Protein AF-A0A922CVQ0-F1 (afdb_monomer)

Mean predicted aligned error: 11.28 Å

Radius of gyration: 15.76 Å; Cα contacts (8 Å, |Δi|>4): 223; chains: 1; bounding box: 49×39×39 Å

Secondary structure (DSSP, 8-state):
-----------------TT---EEEEES--SSTTPPEEEEE-SSHHHHHHTT--EEE--S---STTEEEEE-TT-SSEEEEEETTS-EEEEEEEEEGGG--SSS--TTTTT-EEEEEEETTEEEEEEEEEEE----

Solvent-accessible surface area (backbone atoms only — not comparable to full-atom values): 8510 Å² total; per-residue (Å²): 142,81,85,81,80,80,80,82,73,81,68,88,65,90,67,75,58,94,87,58,93,49,56,55,51,60,50,90,68,38,100,44,96,90,39,71,46,74,47,84,38,70,68,32,48,63,46,26,43,76,75,60,52,33,42,80,50,87,62,80,72,77,94,59,86,71,57,46,35,34,20,45,74,93,44,60,49,54,28,39,26,24,34,86,89,28,42,68,40,27,40,36,42,36,43,56,48,89,78,61,84,75,90,84,66,67,49,62,85,71,65,35,43,77,34,79,48,72,55,96,92,42,78,46,52,24,42,29,41,74,49,72,60,81,81,132

Organism: Manduca sexta (NCBI:txid7130)

Structure (mmCIF, N/CA/C/O backbone):
data_AF-A0A922CVQ0-F1
#
_entry.id   AF-A0A922CVQ0-F1
#
loop_
_atom_site.group_PDB
_atom_site.id
_atom_site.type_symbol
_atom_site.label_atom_id
_atom_site.label_alt_id
_atom_site.label_comp_id
_atom_site.label_asym_id
_atom_site.label_entity_id
_atom_site.label_seq_id
_atom_site.pdbx_PDB_ins_code
_atom_site.Cartn_x
_atom_site.Cartn_y
_atom_site.Cartn_z
_atom_site.occupancy
_atom_site.B_iso_or_equiv
_atom_site.auth_seq_id
_atom_site.auth_comp_id
_atom_site.auth_asym_id
_atom_site.auth_atom_id
_atom_site.pdbx_PDB_model_num
ATOM 1 N N . MET A 1 1 ? -35.630 5.592 5.735 1.00 31.62 1 MET A N 1
ATOM 2 C CA . MET A 1 1 ? -35.535 4.141 6.020 1.00 31.62 1 MET A CA 1
ATOM 3 C C . MET A 1 1 ? -34.750 3.492 4.897 1.00 31.62 1 MET A C 1
ATOM 5 O O . MET A 1 1 ? -35.154 3.616 3.755 1.00 31.62 1 MET A O 1
ATOM 9 N N . GLY A 1 2 ? -33.613 2.878 5.214 1.00 31.23 2 GLY A N 1
ATOM 10 C CA . GLY A 1 2 ? -32.733 2.234 4.236 1.00 31.23 2 GLY A CA 1
ATOM 11 C C . GLY A 1 2 ? -31.414 1.858 4.900 1.00 31.23 2 GLY A C 1
ATOM 12 O O . GLY A 1 2 ? -30.406 2.522 4.699 1.00 31.23 2 GLY A O 1
ATOM 13 N N . LYS A 1 3 ? -31.448 0.863 5.793 1.00 33.50 3 LYS A N 1
ATOM 14 C CA . LYS A 1 3 ? -30.255 0.342 6.471 1.00 33.50 3 LYS A CA 1
ATOM 15 C C . LYS A 1 3 ? -29.480 -0.514 5.466 1.00 33.50 3 LYS A C 1
ATOM 17 O O . LYS A 1 3 ? -29.911 -1.618 5.149 1.00 33.50 3 LYS A O 1
ATOM 22 N N . ILE A 1 4 ? -28.375 0.007 4.938 1.00 35.00 4 ILE A N 1
ATOM 23 C CA . ILE A 1 4 ? -27.453 -0.765 4.101 1.00 35.00 4 ILE A CA 1
ATOM 24 C C . ILE A 1 4 ? -26.601 -1.620 5.043 1.00 35.00 4 ILE A C 1
ATOM 26 O O . ILE A 1 4 ? -25.683 -1.126 5.688 1.00 35.00 4 ILE A O 1
ATOM 30 N N . PHE A 1 5 ? -26.934 -2.904 5.142 1.00 34.03 5 PHE A N 1
ATOM 31 C CA . PHE A 1 5 ? -26.049 -3.909 5.720 1.00 34.03 5 PHE A CA 1
ATOM 32 C C . PHE A 1 5 ? -24.942 -4.204 4.701 1.00 34.03 5 PHE A C 1
ATOM 34 O O . PHE A 1 5 ? -25.203 -4.789 3.649 1.00 34.03 5 PHE A O 1
ATOM 41 N N . VAL A 1 6 ? -23.716 -3.763 4.985 1.00 35.47 6 VAL A N 1
ATOM 42 C CA . VAL A 1 6 ? -22.525 -4.145 4.216 1.00 35.47 6 VAL A CA 1
ATOM 43 C C . VAL A 1 6 ? -21.935 -5.387 4.879 1.00 35.47 6 VAL A C 1
ATOM 45 O O . VAL A 1 6 ? -21.113 -5.294 5.780 1.00 35.47 6 VAL A O 1
ATOM 48 N N . LEU A 1 7 ? -22.399 -6.564 4.459 1.00 32.44 7 LEU A N 1
ATOM 49 C CA . LEU A 1 7 ? -21.676 -7.816 4.682 1.00 32.44 7 LEU A CA 1
ATOM 50 C C . LEU A 1 7 ? -20.574 -7.886 3.620 1.00 32.44 7 LEU A C 1
ATOM 52 O O . LEU A 1 7 ? -20.827 -8.272 2.479 1.00 32.44 7 LEU A O 1
ATOM 56 N N . LEU A 1 8 ? -19.370 -7.434 3.972 1.00 38.47 8 LEU A N 1
ATOM 57 C CA . LEU A 1 8 ? -18.203 -7.479 3.094 1.00 38.47 8 LEU A CA 1
ATOM 58 C C . LEU A 1 8 ? -17.584 -8.887 3.149 1.00 38.47 8 LEU A C 1
ATOM 60 O O . LEU A 1 8 ? -16.600 -9.129 3.835 1.00 38.47 8 LEU A O 1
ATOM 64 N N . GLY A 1 9 ? -18.197 -9.847 2.457 1.00 33.75 9 GLY A N 1
ATOM 65 C CA . GLY A 1 9 ? -17.567 -11.141 2.196 1.00 33.75 9 GLY A CA 1
ATOM 66 C C . GLY A 1 9 ? -16.531 -10.990 1.082 1.00 33.75 9 GLY A C 1
ATOM 67 O O . GLY A 1 9 ? -16.905 -10.936 -0.089 1.00 33.75 9 GLY A O 1
ATOM 68 N N . LEU A 1 10 ? -15.246 -10.884 1.432 1.00 44.03 10 LEU A N 1
ATOM 69 C CA . LEU A 1 10 ? -14.148 -10.884 0.463 1.00 44.03 10 LEU A CA 1
ATOM 70 C C . LEU A 1 10 ? -13.846 -12.337 0.057 1.00 44.03 10 LEU A C 1
ATOM 72 O O . LEU A 1 10 ? -13.323 -13.114 0.850 1.00 44.03 10 LEU A O 1
ATOM 76 N N . ALA A 1 11 ? -14.182 -12.712 -1.176 1.00 35.53 11 ALA A N 1
ATOM 77 C CA . ALA A 1 11 ? -13.729 -13.959 -1.784 1.00 35.53 11 ALA A CA 1
ATOM 78 C C . ALA A 1 11 ? -12.675 -13.616 -2.844 1.00 35.53 11 ALA A C 1
ATOM 80 O O . ALA A 1 11 ? -13.016 -13.205 -3.954 1.00 35.53 11 ALA A O 1
ATOM 81 N N . LEU A 1 12 ? -11.396 -13.747 -2.484 1.00 40.97 12 LEU A N 1
ATOM 82 C CA . LEU A 1 12 ? -10.282 -13.645 -3.425 1.00 40.97 12 LEU A CA 1
ATOM 83 C C . LEU A 1 12 ? -10.240 -14.932 -4.249 1.00 40.97 12 LEU A C 1
ATOM 85 O O . LEU A 1 12 ? -9.877 -15.994 -3.752 1.00 40.97 12 LEU A O 1
ATOM 89 N N . MET A 1 13 ? -10.656 -14.840 -5.508 1.00 37.41 13 MET A N 1
ATOM 90 C CA . MET A 1 13 ? -10.511 -15.919 -6.476 1.00 37.41 13 MET A CA 1
ATOM 91 C C . MET A 1 13 ? -9.427 -15.481 -7.460 1.00 37.41 13 MET A C 1
ATOM 93 O O . MET A 1 13 ? -9.686 -14.650 -8.328 1.00 37.41 13 MET A O 1
ATOM 97 N N . ALA A 1 14 ? -8.210 -16.007 -7.307 1.00 39.69 14 ALA A N 1
ATOM 98 C CA . ALA A 1 14 ? -7.160 -15.884 -8.314 1.00 39.69 14 ALA A CA 1
ATOM 99 C C . ALA A 1 14 ? -7.546 -16.764 -9.513 1.00 39.69 14 ALA A C 1
ATOM 101 O O . ALA A 1 14 ? -7.125 -17.912 -9.630 1.00 39.69 14 ALA A O 1
ATOM 102 N N . CYS A 1 15 ? -8.449 -16.272 -10.359 1.00 35.38 15 CYS A N 1
ATOM 103 C CA . CYS A 1 15 ? -8.789 -16.929 -11.610 1.00 35.38 15 CYS A CA 1
ATOM 104 C C . CYS A 1 15 ? -7.913 -16.307 -12.696 1.00 35.38 15 CYS A C 1
ATOM 106 O O . CYS A 1 15 ? -8.168 -15.183 -13.124 1.00 35.38 15 CYS A O 1
ATOM 108 N N . GLY A 1 16 ? -6.861 -17.021 -13.107 1.00 34.22 16 GLY A N 1
ATOM 109 C CA . GLY A 1 16 ? -6.140 -16.694 -14.331 1.00 34.22 16 GLY A CA 1
ATOM 110 C C . GLY A 1 16 ? -7.097 -16.857 -15.507 1.00 34.22 16 GLY A C 1
ATOM 111 O O . GLY A 1 16 ? -7.381 -17.976 -15.930 1.00 34.22 16 GLY A O 1
ATOM 112 N N . VAL A 1 17 ? -7.645 -15.750 -16.001 1.00 35.03 17 VAL A N 1
ATOM 113 C CA . VAL A 1 17 ? -8.337 -15.736 -17.289 1.00 35.03 17 VAL A CA 1
ATOM 114 C C . VAL A 1 17 ? -7.254 -15.929 -18.348 1.00 35.03 17 VAL A C 1
ATOM 116 O O . VAL A 1 17 ? -6.259 -15.209 -18.340 1.00 35.03 17 VAL A O 1
ATOM 119 N N . LEU A 1 18 ? -7.415 -16.942 -19.208 1.00 35.94 18 LEU A N 1
ATOM 120 C CA . LEU A 1 18 ? -6.496 -17.240 -20.309 1.00 35.94 18 LEU A CA 1
ATOM 121 C C . LEU A 1 18 ? -6.150 -15.957 -21.085 1.00 35.94 18 LEU A C 1
ATOM 123 O O . LEU A 1 18 ? -6.979 -15.463 -21.847 1.00 35.94 18 LEU A O 1
ATOM 127 N N . GLY A 1 19 ? -4.933 -15.443 -20.903 1.00 35.75 19 GLY A N 1
ATOM 128 C CA . GLY A 1 19 ? -4.390 -14.362 -21.724 1.00 35.75 19 GLY A CA 1
ATOM 129 C C . GLY A 1 19 ? -3.346 -13.495 -21.031 1.00 35.75 19 GLY A C 1
ATOM 130 O O . GLY A 1 19 ? -2.298 -13.258 -21.619 1.00 35.75 19 GLY A O 1
ATOM 131 N N . GLU A 1 20 ? -3.582 -13.066 -19.791 1.00 40.38 20 GLU A N 1
ATOM 132 C CA . GLU A 1 20 ? -2.685 -12.130 -19.099 1.00 40.38 20 GLU A CA 1
ATOM 133 C C . GLU A 1 20 ? -2.598 -12.478 -17.607 1.00 40.38 20 GLU A C 1
ATOM 135 O O . GLU A 1 20 ? -3.632 -12.644 -16.950 1.00 40.38 20 GLU A O 1
ATOM 140 N N . PRO A 1 21 ? -1.388 -12.632 -17.041 1.00 45.66 21 PRO A N 1
ATOM 141 C CA . PRO A 1 21 ? -1.244 -12.877 -15.621 1.00 45.66 21 PRO A CA 1
ATOM 142 C C . PRO A 1 21 ? -1.544 -11.542 -14.922 1.00 45.66 21 PRO A C 1
ATOM 144 O O . PRO A 1 21 ? -0.761 -10.603 -14.967 1.00 45.66 21 PRO A O 1
ATOM 147 N N . ALA A 1 22 ? -2.728 -11.422 -14.333 1.00 50.78 22 ALA A N 1
ATOM 148 C CA . ALA A 1 22 ? -3.137 -10.248 -13.574 1.00 50.78 22 ALA A CA 1
ATOM 149 C C . ALA A 1 22 ? -3.649 -10.700 -12.208 1.00 50.78 22 ALA A C 1
ATOM 151 O O . ALA A 1 22 ? -4.493 -11.597 -12.123 1.00 50.78 22 ALA A O 1
ATOM 152 N N . ILE A 1 23 ? -3.170 -10.076 -11.127 1.00 55.56 23 ILE A N 1
ATOM 153 C CA . ILE A 1 23 ? -3.861 -10.200 -9.843 1.00 55.56 23 ILE A CA 1
ATOM 154 C C . ILE A 1 23 ? -5.122 -9.350 -9.966 1.00 55.56 23 ILE A C 1
ATOM 156 O O . ILE A 1 23 ? -5.064 -8.153 -10.236 1.00 55.56 23 ILE A O 1
ATOM 160 N N . VAL A 1 24 ? -6.269 -9.993 -9.787 1.00 58.81 24 VAL A N 1
ATOM 161 C CA . VAL A 1 24 ? -7.575 -9.355 -9.880 1.00 58.81 24 VAL A CA 1
ATOM 162 C C . VAL A 1 24 ? -8.148 -9.195 -8.482 1.00 58.81 24 VAL A C 1
ATOM 164 O O . VAL A 1 24 ? -8.428 -10.187 -7.804 1.00 58.81 24 VAL A O 1
ATOM 167 N N . VAL A 1 25 ? -8.424 -7.955 -8.080 1.00 56.91 25 VAL A N 1
ATOM 168 C CA . VAL A 1 25 ? -9.272 -7.699 -6.909 1.00 56.91 25 VAL A CA 1
ATOM 169 C C . VAL A 1 25 ? -10.722 -7.610 -7.358 1.00 56.91 25 VAL A C 1
ATOM 171 O O . VAL A 1 25 ? -11.075 -6.781 -8.197 1.00 56.91 25 VAL A O 1
ATOM 174 N N . LYS A 1 26 ? -11.568 -8.467 -6.781 1.00 55.34 26 LYS A N 1
ATOM 175 C CA . LYS A 1 26 ? -13.016 -8.461 -6.991 1.00 55.34 26 LYS A CA 1
ATOM 176 C C . LYS A 1 26 ? -13.713 -7.873 -5.772 1.00 55.34 26 LYS A C 1
ATOM 178 O O . LYS A 1 26 ? -13.709 -8.472 -4.699 1.00 55.34 26 LYS A O 1
ATOM 183 N N . PHE A 1 27 ? -14.414 -6.763 -5.967 1.00 49.38 27 PHE A N 1
ATOM 184 C CA . PHE A 1 27 ? -15.378 -6.271 -4.985 1.00 49.38 27 PHE A CA 1
ATOM 185 C C . PHE A 1 27 ? -16.758 -6.879 -5.270 1.00 49.38 27 PHE A C 1
ATOM 187 O O . PHE A 1 27 ? -17.260 -6.813 -6.391 1.00 49.38 27 PHE A O 1
ATOM 194 N N . GLY A 1 28 ? -17.384 -7.488 -4.257 1.00 42.88 28 GLY A N 1
ATOM 195 C CA . GLY A 1 28 ? -18.642 -8.243 -4.384 1.00 42.88 28 GLY A CA 1
ATOM 196 C C . GLY A 1 28 ? -19.897 -7.423 -4.720 1.00 42.88 28 GLY A C 1
ATOM 197 O O . GLY A 1 28 ? -20.993 -7.982 -4.731 1.00 42.88 28 GLY A O 1
ATOM 198 N N . ARG A 1 29 ? -19.776 -6.115 -4.980 1.00 41.31 29 ARG A N 1
ATOM 199 C CA . ARG A 1 29 ? -20.909 -5.261 -5.354 1.00 41.31 29 ARG A CA 1
ATOM 200 C C . ARG A 1 29 ? -20.456 -4.088 -6.227 1.00 41.31 29 ARG A C 1
ATOM 202 O O . ARG A 1 29 ? -19.946 -3.097 -5.715 1.00 41.31 29 ARG A O 1
ATOM 209 N N . GLY A 1 30 ? -20.652 -4.194 -7.539 1.00 43.53 30 GLY A N 1
ATOM 210 C CA . GLY A 1 30 ? -20.678 -3.032 -8.423 1.00 43.53 30 GLY A CA 1
ATOM 211 C C . GLY A 1 30 ? -21.964 -2.200 -8.240 1.00 43.53 30 GLY A C 1
ATOM 212 O O . GLY A 1 30 ? -22.843 -2.569 -7.455 1.00 43.53 30 GLY A O 1
ATOM 213 N N . PRO A 1 31 ? -22.121 -1.085 -8.977 1.00 45.12 31 PRO A N 1
ATOM 214 C CA . PRO A 1 31 ? -23.303 -0.224 -8.933 1.00 45.12 31 PRO A CA 1
ATOM 215 C C . PRO A 1 31 ? -24.592 -0.918 -9.416 1.00 45.12 31 PRO A C 1
ATOM 217 O O . PRO A 1 31 ? -25.678 -0.386 -9.207 1.00 45.12 31 PRO A O 1
ATOM 220 N N . ALA A 1 32 ? -24.500 -2.117 -10.005 1.00 39.88 32 ALA A N 1
ATOM 221 C CA . ALA A 1 32 ? -25.638 -2.962 -10.353 1.00 39.88 32 ALA A CA 1
ATOM 222 C C . ALA A 1 32 ? -25.515 -4.347 -9.691 1.00 39.88 32 ALA A C 1
ATOM 224 O O . ALA A 1 32 ? -24.422 -4.886 -9.516 1.00 39.88 32 ALA A O 1
ATOM 225 N N . ILE A 1 33 ? -26.650 -4.945 -9.315 1.00 40.12 33 ILE A N 1
ATOM 226 C CA . ILE A 1 33 ? -26.693 -6.309 -8.768 1.00 40.12 33 ILE A CA 1
ATOM 227 C C . ILE A 1 33 ? -26.128 -7.267 -9.826 1.00 40.12 33 ILE A C 1
ATOM 229 O O . ILE A 1 33 ? -26.653 -7.341 -10.932 1.00 40.12 33 ILE A O 1
ATOM 233 N N . GLY A 1 34 ? -25.055 -7.985 -9.489 1.00 44.47 34 GLY A N 1
ATOM 234 C CA . GLY A 1 34 ? -24.395 -8.931 -10.395 1.00 44.47 34 GLY A CA 1
ATOM 235 C C . GLY A 1 34 ? -23.224 -8.363 -11.204 1.00 44.47 34 GLY A C 1
ATOM 236 O O . GLY A 1 34 ? -22.563 -9.138 -11.893 1.00 44.47 34 GLY A O 1
ATOM 237 N N . THR A 1 35 ? -22.899 -7.066 -11.106 1.00 40.47 35 THR A N 1
ATOM 238 C CA . THR A 1 35 ? -21.679 -6.531 -11.734 1.00 40.47 35 THR A CA 1
ATOM 239 C C . THR A 1 35 ? -20.482 -6.662 -10.796 1.00 40.47 35 THR A C 1
ATOM 241 O O . THR A 1 35 ? -20.541 -6.315 -9.616 1.00 40.47 35 THR A O 1
ATOM 244 N N . SER A 1 36 ? -19.394 -7.221 -11.322 1.00 46.69 36 SER A N 1
ATOM 245 C CA . SER A 1 36 ? -18.108 -7.341 -10.632 1.00 46.69 36 SER A CA 1
ATOM 246 C C . SER A 1 36 ? -17.177 -6.263 -11.183 1.00 46.69 36 SER A C 1
ATOM 248 O O . SER A 1 36 ? -17.070 -6.127 -12.399 1.00 46.69 36 SER A O 1
ATOM 250 N N . TYR A 1 37 ? -16.539 -5.487 -10.307 1.00 50.62 37 TYR A N 1
ATOM 251 C CA . TYR A 1 37 ? -15.453 -4.588 -10.700 1.00 50.62 37 TYR A CA 1
ATOM 252 C C . TYR A 1 37 ? -14.134 -5.335 -10.551 1.00 50.62 37 TYR A C 1
ATOM 254 O O . TYR A 1 37 ? -13.870 -5.906 -9.492 1.00 50.62 37 TYR A O 1
ATOM 262 N N . TYR A 1 38 ? -13.361 -5.341 -11.631 1.00 59.06 38 TYR A N 1
ATOM 263 C CA . TYR A 1 38 ? -12.050 -5.961 -11.729 1.00 59.06 38 TYR A CA 1
ATOM 264 C C . TYR A 1 38 ? -11.026 -4.832 -11.789 1.00 59.06 38 TYR A C 1
ATOM 266 O O . TYR A 1 38 ? -11.088 -4.006 -12.697 1.00 59.06 38 TYR A O 1
ATOM 274 N N . PHE A 1 39 ? -10.117 -4.782 -10.820 1.00 60.97 39 PHE A N 1
ATOM 275 C CA . PHE A 1 39 ? -8.914 -3.961 -10.919 1.00 60.97 39 PHE A CA 1
ATOM 276 C C . PHE A 1 39 ? -7.761 -4.864 -11.334 1.00 60.97 39 PHE A C 1
ATOM 278 O O . PHE A 1 39 ? -7.412 -5.787 -10.595 1.00 60.97 39 PHE A O 1
ATOM 285 N N . THR A 1 40 ? -7.217 -4.615 -12.526 1.00 68.50 40 THR A N 1
ATOM 286 C CA . THR A 1 40 ? -5.958 -5.212 -12.971 1.00 68.50 40 THR A CA 1
ATOM 287 C C . THR A 1 40 ? -4.842 -4.600 -12.146 1.00 68.50 40 THR A C 1
ATOM 289 O O . THR A 1 40 ? -4.717 -3.377 -12.088 1.00 68.50 40 THR A O 1
ATOM 292 N N . MET A 1 41 ? -4.059 -5.444 -11.487 1.00 74.88 41 MET A N 1
ATOM 293 C CA . MET A 1 41 ? -2.939 -5.002 -10.672 1.00 74.88 41 MET A CA 1
ATOM 294 C C . MET A 1 41 ? -1.597 -5.397 -11.291 1.00 74.88 41 MET A C 1
ATOM 296 O O . MET A 1 41 ? -1.499 -6.488 -11.864 1.00 74.88 41 MET A O 1
ATOM 300 N N . PRO A 1 42 ? -0.563 -4.548 -11.137 1.00 85.25 42 PRO A N 1
ATOM 301 C CA . PRO A 1 42 ? 0.784 -4.870 -11.577 1.00 85.25 42 PRO A CA 1
ATOM 302 C C . PRO A 1 42 ? 1.303 -6.119 -10.858 1.00 85.25 42 PRO A C 1
ATOM 304 O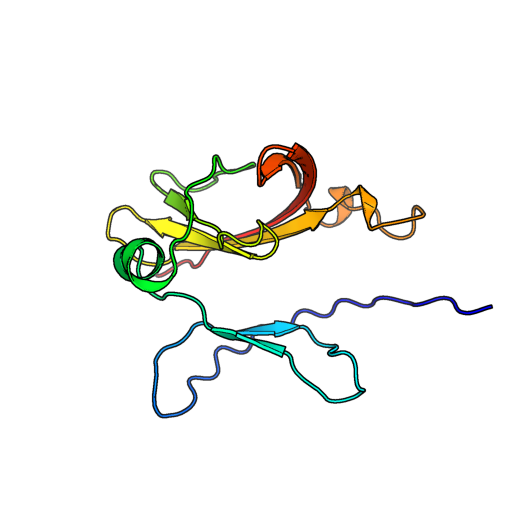 O . PRO A 1 42 ? 1.044 -6.335 -9.674 1.00 85.25 42 PRO A O 1
ATOM 307 N N . LEU A 1 43 ? 2.028 -6.958 -11.598 1.00 84.38 43 LEU A N 1
ATOM 308 C CA . LEU A 1 43 ? 2.623 -8.190 -11.072 1.00 84.38 43 LEU A CA 1
ATOM 309 C C . LEU A 1 43 ? 4.056 -8.028 -10.581 1.00 84.38 43 LEU A C 1
ATOM 311 O O . LEU A 1 43 ? 4.595 -8.940 -9.964 1.00 84.38 43 LEU A O 1
ATOM 315 N N . THR A 1 44 ? 4.686 -6.909 -10.905 1.00 89.38 44 THR A N 1
ATOM 316 C CA . THR A 1 44 ? 6.088 -6.640 -10.601 1.00 89.38 44 THR A CA 1
ATOM 317 C C . THR A 1 44 ? 6.239 -5.189 -10.200 1.00 89.38 44 THR A C 1
ATOM 319 O O . THR A 1 44 ? 5.539 -4.335 -10.751 1.00 89.38 44 THR A O 1
ATOM 322 N N . LEU A 1 45 ? 7.210 -4.903 -9.340 1.00 91.88 45 LEU A N 1
ATOM 323 C CA . LEU A 1 45 ? 7.527 -3.542 -8.927 1.00 91.88 45 LEU A CA 1
ATOM 324 C C . LEU A 1 45 ? 7.853 -2.628 -10.119 1.00 91.88 45 LEU A C 1
ATOM 326 O O . LEU A 1 45 ? 7.376 -1.500 -10.164 1.00 91.88 45 LEU A O 1
ATOM 330 N N . SER A 1 46 ? 8.600 -3.126 -11.109 1.00 92.62 46 SER A N 1
ATOM 331 C CA . SER A 1 46 ? 8.912 -2.360 -12.323 1.00 92.62 46 SER A CA 1
ATOM 332 C C . SER A 1 46 ? 7.647 -1.931 -13.059 1.00 92.62 46 SER A C 1
ATOM 334 O O . SER A 1 46 ? 7.428 -0.743 -13.223 1.00 92.62 46 SER A O 1
ATOM 336 N N . SER A 1 47 ? 6.757 -2.868 -13.402 1.00 90.94 47 SER A N 1
ATOM 337 C CA . SER A 1 47 ? 5.477 -2.530 -14.042 1.00 90.94 47 SER A CA 1
ATOM 338 C C . SER A 1 47 ? 4.640 -1.569 -13.191 1.00 90.94 47 SER A C 1
ATOM 340 O O . SER A 1 47 ? 4.072 -0.616 -13.719 1.00 90.94 47 SER A O 1
ATOM 342 N N . ALA A 1 48 ? 4.606 -1.757 -11.865 1.00 90.88 48 ALA A N 1
ATOM 343 C CA . ALA A 1 48 ? 3.888 -0.850 -10.972 1.00 90.88 48 ALA A CA 1
ATOM 344 C C . ALA A 1 48 ? 4.370 0.601 -11.121 1.00 90.88 48 ALA A C 1
ATO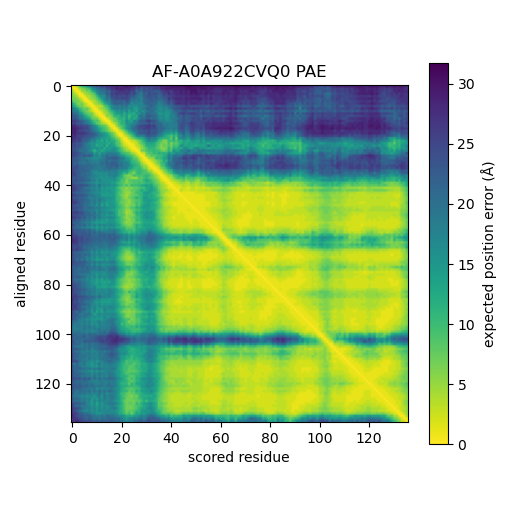M 346 O O . ALA A 1 48 ? 3.543 1.506 -11.192 1.00 90.88 48 ALA A O 1
ATOM 347 N N . ILE A 1 49 ? 5.682 0.816 -11.210 1.00 93.38 49 ILE A N 1
ATOM 348 C CA . ILE A 1 49 ? 6.286 2.143 -11.365 1.00 93.38 49 ILE A CA 1
ATOM 349 C C . ILE A 1 49 ? 6.163 2.644 -12.811 1.00 93.38 49 ILE A C 1
ATOM 351 O O . ILE A 1 49 ? 5.642 3.734 -13.038 1.00 93.38 49 ILE A O 1
ATOM 355 N N . ASP A 1 50 ? 6.621 1.851 -13.776 1.00 92.44 50 ASP A N 1
ATOM 356 C CA . ASP A 1 50 ? 6.856 2.279 -15.157 1.00 92.44 50 ASP A CA 1
ATOM 357 C C . ASP A 1 50 ? 5.561 2.360 -15.978 1.00 92.44 50 ASP A C 1
ATOM 359 O O . ASP A 1 50 ? 5.372 3.306 -16.745 1.00 92.44 50 ASP A O 1
ATOM 363 N N . ASP A 1 51 ? 4.653 1.396 -15.797 1.00 89.69 51 ASP A N 1
ATOM 364 C CA . ASP A 1 51 ? 3.424 1.299 -16.593 1.00 89.69 51 ASP A CA 1
ATOM 365 C C . ASP A 1 51 ? 2.229 1.941 -15.881 1.00 89.69 51 ASP A C 1
ATOM 367 O O . ASP A 1 51 ? 1.367 2.549 -16.519 1.00 89.69 51 ASP A O 1
ATOM 371 N N . TYR A 1 52 ? 2.162 1.792 -14.553 1.00 87.12 52 TYR A N 1
ATOM 372 C CA . TYR A 1 52 ? 1.006 2.213 -13.755 1.00 87.12 52 TYR A CA 1
ATOM 373 C C . TYR A 1 52 ? 1.256 3.462 -12.900 1.00 87.12 52 TYR A C 1
ATOM 375 O O . TYR A 1 52 ? 0.301 3.996 -12.333 1.00 87.12 52 TYR A O 1
ATOM 383 N N . GLY A 1 53 ? 2.499 3.942 -12.786 1.00 91.38 53 GLY A N 1
ATOM 384 C CA . GLY A 1 53 ? 2.822 5.149 -12.020 1.00 91.38 53 GLY A CA 1
ATOM 385 C C . GLY A 1 53 ? 2.502 5.045 -10.526 1.00 91.38 53 GLY A C 1
ATOM 386 O O . GLY A 1 53 ? 2.086 6.030 -9.913 1.00 91.38 53 GLY A O 1
ATOM 387 N N . TRP A 1 54 ? 2.626 3.852 -9.940 1.00 93.25 54 TRP A N 1
ATOM 388 C CA . TRP A 1 54 ? 2.357 3.628 -8.522 1.00 93.25 54 TRP A CA 1
ATOM 389 C C . TRP A 1 54 ? 3.384 4.336 -7.642 1.00 93.25 54 TRP A C 1
ATOM 391 O O . TRP A 1 54 ? 4.567 4.437 -7.967 1.00 93.25 54 TRP A O 1
ATOM 401 N N . ILE A 1 55 ? 2.910 4.806 -6.493 1.00 94.31 55 ILE A N 1
ATOM 402 C CA . ILE A 1 55 ? 3.665 5.634 -5.556 1.00 94.31 55 ILE A CA 1
ATOM 403 C C . ILE A 1 55 ? 3.992 4.800 -4.319 1.00 94.31 55 ILE A C 1
ATOM 405 O O . ILE A 1 55 ? 3.136 4.068 -3.815 1.00 94.31 55 ILE A O 1
ATOM 409 N N . GLU A 1 56 ? 5.229 4.914 -3.842 1.00 94.88 56 GLU A N 1
ATOM 410 C CA . GLU A 1 56 ? 5.678 4.276 -2.605 1.00 94.88 56 GLU A CA 1
ATOM 411 C C . GLU A 1 56 ? 5.124 5.009 -1.379 1.00 94.88 56 GLU A C 1
ATOM 413 O O . GLU A 1 56 ? 5.119 6.240 -1.318 1.00 94.88 56 GLU A O 1
ATOM 418 N N . TYR A 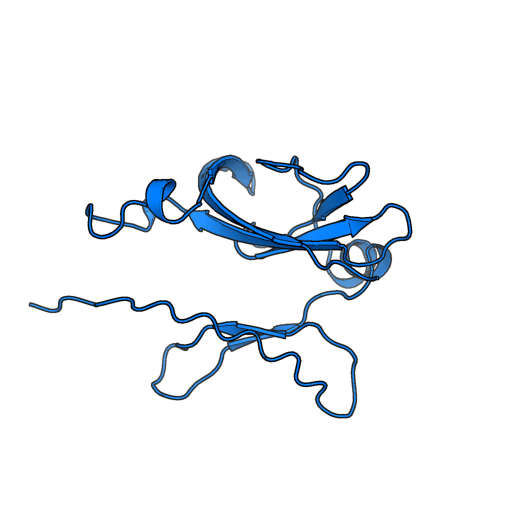1 57 ? 4.687 4.241 -0.388 1.00 93.81 57 TYR A N 1
ATOM 419 C CA . TYR A 1 57 ? 4.168 4.741 0.874 1.00 93.81 57 TYR A CA 1
ATOM 420 C C . TYR A 1 57 ? 4.806 4.022 2.060 1.00 93.81 57 TYR A C 1
ATOM 422 O O . TYR A 1 57 ? 5.069 2.821 2.018 1.00 93.81 57 TYR A O 1
ATOM 430 N N . GLU A 1 58 ? 4.960 4.745 3.169 1.00 91.00 58 GLU A N 1
ATOM 431 C CA . GLU A 1 58 ? 5.281 4.131 4.455 1.00 91.00 58 GLU A CA 1
ATOM 432 C C . GLU A 1 58 ? 4.107 3.268 4.927 1.00 91.00 58 GLU A C 1
ATOM 434 O O . GLU A 1 58 ? 2.967 3.735 5.059 1.00 91.00 58 GLU A O 1
ATOM 439 N N . SER A 1 59 ? 4.385 1.990 5.179 1.00 87.56 59 SER A N 1
ATOM 440 C CA . SER A 1 59 ? 3.365 1.040 5.610 1.00 87.56 59 SER A CA 1
ATOM 441 C C . SER A 1 59 ? 2.924 1.317 7.056 1.00 87.56 59 SER A C 1
ATOM 443 O O . SER A 1 59 ? 3.783 1.529 7.913 1.00 87.56 59 SER A O 1
ATOM 445 N N . PRO A 1 60 ? 1.617 1.244 7.390 1.00 83.06 60 PRO A N 1
ATOM 446 C CA . PRO A 1 60 ? 1.157 1.361 8.779 1.00 83.06 60 PRO A CA 1
ATOM 447 C C . PRO A 1 60 ? 1.715 0.263 9.683 1.00 83.06 60 PRO A C 1
ATOM 449 O O . PRO A 1 60 ? 1.934 0.481 10.872 1.00 83.06 60 PRO A O 1
ATOM 452 N N . VAL A 1 61 ? 1.910 -0.924 9.112 1.00 76.88 61 VAL A N 1
ATOM 453 C CA . VAL A 1 61 ? 2.493 -2.093 9.764 1.00 76.88 61 VAL A CA 1
ATOM 454 C C . VAL A 1 61 ? 3.314 -2.829 8.719 1.00 76.88 61 VAL A C 1
ATOM 456 O O . VAL A 1 61 ? 2.807 -3.124 7.641 1.00 76.88 61 VAL A O 1
ATOM 459 N N . SER A 1 62 ? 4.566 -3.155 9.017 1.00 65.06 62 SER A N 1
ATOM 460 C CA . SER A 1 62 ? 5.315 -4.123 8.219 1.00 65.06 62 SER A CA 1
ATOM 461 C C . SER A 1 62 ? 5.724 -5.276 9.118 1.00 65.06 62 SER A C 1
ATOM 463 O O . SER A 1 62 ? 6.476 -5.087 10.072 1.00 65.06 62 SER A O 1
ATOM 465 N N . VAL A 1 63 ? 5.173 -6.462 8.857 1.00 68.44 63 VAL A N 1
ATOM 466 C CA . VAL A 1 63 ? 5.503 -7.681 9.617 1.00 68.44 63 VAL A CA 1
ATOM 467 C C . VAL A 1 63 ? 6.627 -8.486 8.968 1.00 68.44 63 VAL A C 1
ATOM 469 O O . VAL A 1 63 ? 7.162 -9.395 9.600 1.00 68.44 63 VAL A O 1
ATOM 472 N N . LEU A 1 64 ? 6.992 -8.159 7.726 1.00 70.69 64 LEU A N 1
ATOM 473 C CA . LEU A 1 64 ? 8.092 -8.788 7.004 1.00 70.69 64 LEU A CA 1
ATOM 474 C C . LEU A 1 64 ? 9.221 -7.768 6.806 1.00 70.69 64 LEU A C 1
ATOM 476 O O . LEU A 1 64 ? 8.956 -6.605 6.493 1.00 70.69 64 LEU A O 1
ATOM 480 N N . PRO A 1 65 ? 10.488 -8.166 6.995 1.00 72.38 65 PRO A N 1
ATOM 481 C CA . PRO A 1 65 ? 11.603 -7.305 6.637 1.00 72.38 65 PRO A CA 1
ATOM 482 C C . PRO A 1 65 ? 11.643 -7.114 5.114 1.00 72.38 65 PRO A C 1
ATOM 484 O O . PRO A 1 65 ? 11.321 -8.033 4.366 1.00 72.38 65 PRO A O 1
ATOM 487 N N . ASN A 1 66 ? 12.096 -5.940 4.668 1.00 82.81 66 ASN A N 1
ATOM 488 C CA . ASN A 1 66 ? 12.430 -5.661 3.263 1.00 82.81 66 ASN A CA 1
ATOM 489 C C . ASN A 1 66 ? 11.261 -5.763 2.268 1.00 82.81 66 ASN A C 1
ATOM 491 O O . ASN A 1 66 ? 11.442 -6.165 1.118 1.00 82.81 66 ASN A O 1
ATOM 495 N N . ILE A 1 67 ? 10.062 -5.385 2.707 1.00 89.12 67 ILE A N 1
ATOM 496 C CA . ILE A 1 67 ? 8.926 -5.177 1.811 1.00 89.12 67 ILE A CA 1
ATOM 497 C C . ILE A 1 67 ? 8.539 -3.704 1.781 1.00 89.12 67 ILE A C 1
ATOM 499 O O . ILE A 1 67 ? 8.629 -3.003 2.791 1.00 89.12 67 ILE A O 1
ATOM 503 N N . ARG A 1 68 ? 8.091 -3.243 0.617 1.00 92.62 68 ARG A N 1
ATOM 504 C CA . ARG A 1 68 ? 7.728 -1.846 0.367 1.00 92.62 68 ARG A CA 1
ATOM 505 C C . ARG A 1 68 ? 6.318 -1.765 -0.176 1.00 92.62 68 ARG A C 1
ATOM 507 O O . ARG A 1 68 ? 5.932 -2.572 -1.021 1.00 92.62 68 ARG A O 1
ATOM 514 N N . LEU A 1 69 ? 5.548 -0.809 0.324 1.00 94.06 69 LEU A N 1
ATOM 515 C CA . LEU A 1 69 ? 4.149 -0.641 -0.039 1.00 94.06 69 LEU A CA 1
ATOM 516 C C . LEU A 1 69 ? 4.027 0.336 -1.206 1.00 94.0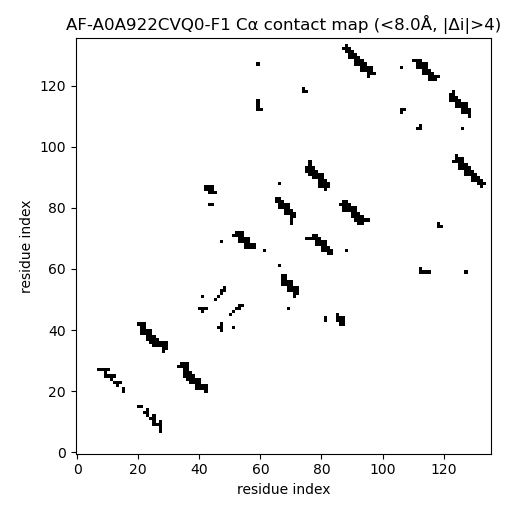6 69 LEU A C 1
ATOM 518 O O . LEU A 1 69 ? 4.420 1.492 -1.086 1.00 94.06 69 LEU A O 1
ATOM 522 N N . TYR A 1 70 ? 3.426 -0.111 -2.303 1.00 94.56 70 TYR A N 1
ATOM 523 C CA . TYR A 1 70 ? 3.119 0.727 -3.457 1.00 94.56 70 TYR A CA 1
ATOM 524 C C . TYR A 1 70 ? 1.612 0.784 -3.680 1.00 94.56 70 TYR A C 1
ATOM 526 O O . TYR A 1 70 ? 0.926 -0.239 -3.607 1.00 94.56 70 TYR A O 1
ATOM 534 N N . CYS A 1 71 ? 1.098 1.974 -3.966 1.00 92.62 71 CYS A N 1
ATOM 535 C CA . CYS A 1 71 ? -0.322 2.223 -4.192 1.00 92.62 71 CYS A CA 1
ATOM 536 C C . CYS A 1 71 ? -0.547 2.937 -5.525 1.00 92.62 71 CYS A C 1
ATOM 538 O O . CYS A 1 71 ? 0.321 3.663 -6.011 1.00 92.62 71 CYS A O 1
ATOM 540 N N . ALA A 1 72 ? -1.747 2.780 -6.078 1.00 88.75 72 ALA A N 1
ATOM 541 C CA . ALA A 1 72 ? -2.159 3.496 -7.276 1.00 88.75 72 ALA A CA 1
ATOM 542 C C . ALA A 1 72 ? -2.177 5.030 -7.052 1.00 88.75 72 ALA A C 1
ATOM 544 O O . ALA A 1 72 ? -2.499 5.489 -5.949 1.00 88.75 72 ALA A O 1
ATOM 545 N N . PRO A 1 73 ? -1.874 5.846 -8.076 1.00 85.44 73 PRO A N 1
ATOM 546 C CA . PRO A 1 73 ? -1.798 7.305 -7.936 1.00 85.44 73 PRO A CA 1
ATOM 547 C C . PRO A 1 73 ? -3.151 7.963 -7.603 1.00 85.44 73 PRO A C 1
ATOM 549 O O . PRO A 1 73 ? -3.209 9.060 -7.035 1.00 85.44 73 PRO A O 1
ATOM 552 N N . GLU A 1 74 ? -4.265 7.302 -7.918 1.00 81.88 74 GLU A N 1
ATOM 553 C CA . GLU A 1 74 ? -5.614 7.785 -7.616 1.00 81.88 74 GLU A CA 1
ATOM 554 C C . GLU A 1 74 ? -5.975 7.642 -6.131 1.00 81.88 74 GLU A C 1
ATOM 556 O O . GLU A 1 74 ? -6.894 8.316 -5.658 1.00 81.88 74 GLU A O 1
ATOM 561 N N . GLY A 1 75 ? -5.269 6.786 -5.386 1.00 86.12 75 GLY A N 1
ATOM 562 C CA . GLY A 1 75 ? -5.470 6.622 -3.953 1.00 86.12 75 GLY A CA 1
ATOM 563 C C . GLY A 1 75 ? -4.956 5.304 -3.381 1.00 86.12 75 GLY A C 1
ATOM 564 O O . GLY A 1 75 ? -4.528 4.394 -4.081 1.00 86.12 75 GLY A O 1
ATOM 565 N N . VAL A 1 76 ? -5.072 5.184 -2.058 1.00 89.94 76 VAL A N 1
ATOM 566 C CA . VAL A 1 76 ? -4.449 4.106 -1.265 1.00 89.94 76 VAL A CA 1
ATOM 567 C C . VAL A 1 76 ? -5.403 2.974 -0.862 1.00 89.94 76 VAL A C 1
ATOM 569 O O . VAL A 1 76 ? -5.085 2.139 -0.024 1.00 89.94 76 VAL A O 1
ATOM 572 N N . TRP A 1 77 ? -6.601 2.947 -1.445 1.00 86.94 77 TRP A N 1
ATOM 573 C CA . TRP A 1 77 ? -7.626 1.915 -1.258 1.00 86.94 77 TRP A CA 1
ATOM 574 C C . TRP A 1 77 ? -7.148 0.472 -1.447 1.00 86.94 77 TRP A C 1
ATOM 576 O O . TRP A 1 77 ? -7.555 -0.399 -0.679 1.00 86.94 77 TRP A O 1
ATOM 586 N N . VAL A 1 78 ? -6.298 0.223 -2.443 1.00 86.31 78 VAL A N 1
ATOM 587 C CA . VAL A 1 78 ? -5.647 -1.064 -2.689 1.00 86.31 78 VAL A CA 1
ATOM 588 C C . VAL A 1 78 ? -4.186 -0.791 -3.008 1.00 86.31 78 VAL A C 1
ATOM 590 O O . VAL A 1 78 ? -3.880 0.008 -3.892 1.00 86.31 78 VAL A O 1
ATOM 593 N N . CYS A 1 79 ? -3.302 -1.457 -2.281 1.00 90.12 79 CYS A N 1
ATOM 594 C CA . CYS A 1 79 ? -1.859 -1.323 -2.410 1.00 90.12 79 CYS A CA 1
ATOM 595 C C . CYS A 1 79 ? -1.208 -2.706 -2.373 1.00 90.12 79 CYS A C 1
ATOM 597 O O . CYS A 1 79 ? -1.765 -3.645 -1.801 1.00 90.12 79 CYS A O 1
ATOM 599 N N . ILE A 1 80 ? -0.021 -2.832 -2.950 1.00 91.44 80 ILE A N 1
ATOM 600 C CA . ILE A 1 80 ? 0.738 -4.083 -3.015 1.00 91.44 80 ILE A CA 1
ATOM 601 C C . ILE A 1 80 ? 2.039 -3.902 -2.257 1.00 91.44 80 ILE A C 1
ATOM 603 O O . ILE A 1 80 ? 2.719 -2.887 -2.397 1.00 91.44 80 ILE A O 1
ATOM 607 N N . PHE A 1 81 ? 2.381 -4.909 -1.466 1.00 92.06 81 PHE A N 1
ATOM 608 C CA . PHE A 1 81 ? 3.716 -5.047 -0.916 1.00 92.06 81 PHE A CA 1
ATOM 609 C C . PHE A 1 81 ? 4.602 -5.745 -1.935 1.00 92.06 81 PHE A C 1
ATOM 611 O O . PHE A 1 81 ? 4.251 -6.830 -2.396 1.00 92.06 81 PHE A O 1
ATOM 618 N N . TYR A 1 82 ? 5.747 -5.153 -2.246 1.00 91.25 82 TYR A N 1
ATOM 619 C CA . TYR A 1 82 ? 6.780 -5.755 -3.082 1.00 91.25 82 TYR A CA 1
ATOM 620 C C . TYR A 1 82 ? 8.013 -6.087 -2.253 1.00 91.25 82 TYR A C 1
ATOM 622 O O . TYR A 1 82 ? 8.404 -5.302 -1.390 1.00 91.25 82 TYR A O 1
ATOM 630 N N . GLU A 1 83 ? 8.621 -7.237 -2.524 1.00 89.75 83 GLU A N 1
ATOM 631 C CA . GLU A 1 83 ? 9.955 -7.577 -2.026 1.00 89.75 83 GLU A CA 1
ATOM 632 C C . GLU A 1 83 ? 11.038 -6.845 -2.831 1.00 89.75 83 GLU A C 1
ATOM 634 O O . GLU A 1 83 ? 10.797 -6.355 -3.937 1.00 89.75 83 GLU A O 1
ATOM 639 N N . ASP A 1 84 ? 12.274 -6.858 -2.330 1.00 88.62 84 ASP A N 1
ATOM 640 C CA . ASP A 1 84 ? 13.436 -6.303 -3.038 1.00 88.62 84 ASP A CA 1
ATOM 641 C C . ASP A 1 84 ? 13.702 -6.963 -4.409 1.00 88.62 84 ASP A C 1
ATOM 643 O O . ASP A 1 84 ? 14.293 -6.345 -5.292 1.00 88.62 84 ASP A O 1
ATOM 647 N N . ASN A 1 85 ? 13.259 -8.211 -4.618 1.00 88.00 85 ASN A N 1
ATOM 648 C CA . ASN A 1 85 ? 13.347 -8.896 -5.917 1.00 88.00 85 ASN A CA 1
ATOM 649 C C . ASN A 1 85 ? 12.281 -8.416 -6.930 1.00 88.00 85 ASN A C 1
ATOM 651 O O . ASN A 1 85 ? 12.261 -8.886 -8.068 1.00 88.00 85 ASN A O 1
ATOM 655 N N . GLY A 1 86 ? 11.395 -7.503 -6.521 1.00 88.56 86 GLY A N 1
ATOM 656 C CA . GLY A 1 86 ? 10.333 -6.929 -7.339 1.00 88.56 86 GLY A CA 1
ATOM 657 C C . GLY A 1 86 ? 9.059 -7.768 -7.434 1.00 88.56 86 GLY A C 1
ATOM 658 O O . GLY A 1 86 ? 8.165 -7.381 -8.186 1.00 88.56 86 GLY A O 1
ATOM 659 N N . LEU A 1 87 ? 8.944 -8.884 -6.707 1.00 88.75 87 LEU A N 1
ATOM 660 C CA . LEU A 1 87 ? 7.748 -9.729 -6.685 1.00 88.75 87 LEU A CA 1
ATOM 661 C C . LEU A 1 87 ? 6.745 -9.289 -5.603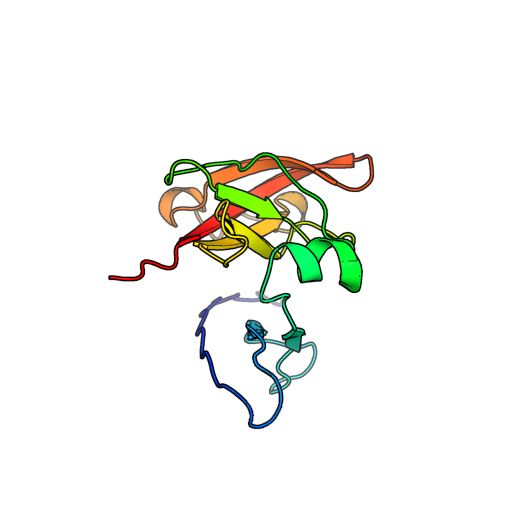 1.00 88.75 87 LEU A C 1
ATOM 663 O O . LEU A 1 87 ? 7.149 -8.735 -4.578 1.00 88.75 87 LEU A O 1
ATOM 667 N N . PRO A 1 88 ? 5.434 -9.540 -5.791 1.00 88.62 88 PRO A N 1
ATOM 668 C CA . PRO A 1 88 ? 4.420 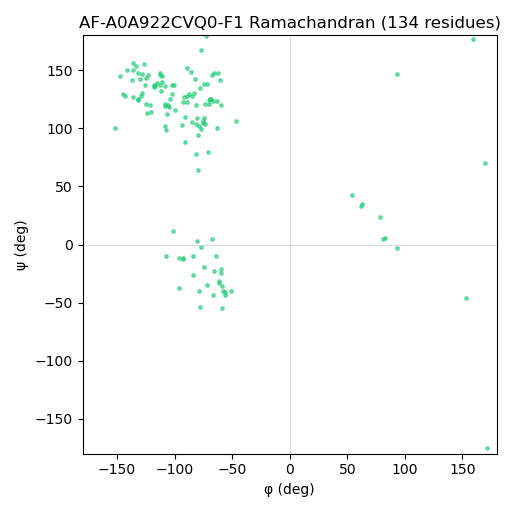-9.208 -4.798 1.00 88.62 88 PRO A CA 1
ATOM 669 C C . PRO A 1 88 ? 4.533 -10.118 -3.566 1.00 88.62 88 PRO A C 1
ATOM 671 O O . PRO A 1 88 ? 4.352 -11.331 -3.663 1.00 88.62 88 PRO A O 1
ATOM 674 N N . ALA A 1 89 ? 4.746 -9.524 -2.395 1.00 88.06 89 ALA A N 1
ATOM 675 C CA . ALA A 1 89 ? 4.744 -10.182 -1.085 1.00 88.06 89 ALA A CA 1
ATOM 676 C C . ALA A 1 89 ? 3.406 -10.074 -0.346 1.00 88.06 89 ALA A C 1
ATOM 678 O O . ALA A 1 89 ? 3.195 -10.736 0.670 1.00 88.06 89 ALA A O 1
ATOM 679 N N . GLY A 1 90 ? 2.484 -9.234 -0.808 1.00 87.81 90 GLY A N 1
ATOM 680 C CA . GLY A 1 90 ? 1.201 -9.072 -0.140 1.00 87.81 90 GLY A CA 1
ATOM 681 C C . GLY A 1 90 ? 0.369 -7.926 -0.677 1.00 87.81 90 GLY A C 1
ATOM 682 O O . GLY A 1 90 ? 0.729 -7.262 -1.646 1.00 87.81 90 GLY A O 1
ATOM 683 N N . LEU A 1 91 ? -0.753 -7.688 -0.015 1.00 88.25 91 LEU A N 1
ATOM 684 C CA . LEU A 1 91 ? -1.729 -6.671 -0.357 1.00 88.25 91 LEU A CA 1
ATOM 685 C C . LEU A 1 91 ? -2.205 -5.953 0.906 1.00 88.25 91 LEU A C 1
ATOM 687 O O . LEU A 1 91 ? -2.429 -6.578 1.943 1.00 88.25 91 LEU A O 1
ATOM 691 N N . GLN A 1 92 ? -2.406 -4.646 0.795 1.00 90.31 92 GLN A N 1
ATOM 692 C CA . GLN A 1 92 ? -3.085 -3.830 1.791 1.00 90.31 92 GLN A CA 1
ATOM 693 C C . GLN A 1 92 ? -4.371 -3.264 1.201 1.00 90.31 92 GLN A C 1
ATOM 695 O O . GLN A 1 92 ? -4.395 -2.785 0.068 1.00 90.31 92 GLN A O 1
ATOM 700 N N . ILE A 1 93 ? -5.428 -3.268 2.007 1.00 87.81 93 ILE A N 1
ATOM 701 C CA . ILE A 1 93 ? -6.670 -2.555 1.715 1.00 87.81 93 ILE A CA 1
ATOM 702 C C . ILE A 1 93 ? -6.805 -1.422 2.720 1.00 87.81 93 ILE A C 1
ATOM 704 O O . ILE A 1 93 ? -6.674 -1.657 3.922 1.00 87.81 93 ILE A O 1
ATOM 708 N N . ALA A 1 94 ? -7.102 -0.217 2.237 1.00 89.38 94 ALA A N 1
ATOM 709 C CA . ALA A 1 94 ? -7.366 0.947 3.072 1.00 89.38 94 ALA A CA 1
ATOM 710 C C . ALA A 1 94 ? -8.795 1.459 2.870 1.00 89.38 94 ALA A C 1
ATOM 712 O O . ALA A 1 94 ? -9.284 1.613 1.751 1.00 89.38 94 ALA A O 1
ATOM 713 N N . ALA A 1 95 ? -9.463 1.766 3.973 1.00 87.56 95 ALA A N 1
ATOM 714 C CA . ALA A 1 95 ? -10.822 2.271 3.997 1.00 87.56 95 ALA A CA 1
ATOM 715 C C . ALA A 1 95 ? -10.846 3.601 4.762 1.00 87.56 95 ALA A C 1
ATOM 717 O O . ALA A 1 95 ? -10.580 3.639 5.962 1.00 87.56 95 ALA A O 1
ATOM 718 N N . GLU A 1 96 ? -11.125 4.706 4.066 1.00 89.44 96 GLU A N 1
ATOM 719 C CA . GLU A 1 96 ? -11.061 6.051 4.653 1.00 89.44 96 GLU A CA 1
ATOM 720 C C . GLU A 1 96 ? -12.094 6.192 5.778 1.00 89.44 96 GLU A C 1
ATOM 722 O O . GLU A 1 96 ? -13.295 6.013 5.552 1.00 89.44 96 GLU A O 1
AT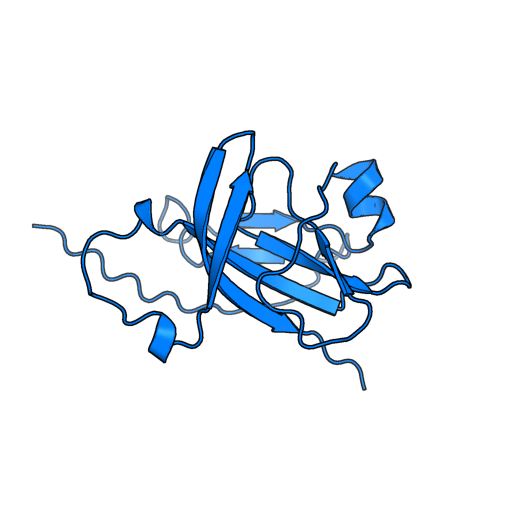OM 727 N N . LYS A 1 97 ? -11.650 6.543 6.990 1.00 87.81 97 LYS A N 1
ATOM 728 C CA . LYS A 1 97 ? -12.514 6.556 8.182 1.00 87.81 97 LYS A CA 1
ATOM 729 C C . LYS A 1 97 ? -13.710 7.496 8.026 1.00 87.81 97 LYS A C 1
ATOM 731 O O . LYS A 1 97 ? -14.808 7.166 8.463 1.00 87.81 97 LYS A O 1
ATOM 736 N N . SER A 1 98 ? -13.513 8.626 7.343 1.00 86.00 98 SER A N 1
ATOM 737 C CA . SER A 1 98 ? -14.542 9.647 7.089 1.00 86.00 98 SER A CA 1
ATOM 738 C C . SER A 1 98 ? -15.755 9.122 6.303 1.00 86.00 98 SER A C 1
ATOM 740 O O . SER A 1 98 ? -16.833 9.715 6.352 1.00 86.00 98 SER A O 1
ATOM 742 N N . LYS A 1 99 ? -15.602 8.010 5.571 1.00 83.31 99 LYS A N 1
ATOM 743 C CA . LYS A 1 99 ? -16.665 7.406 4.753 1.00 83.31 99 LYS A CA 1
ATOM 744 C C . LYS A 1 99 ? -17.586 6.487 5.555 1.00 83.31 99 LYS A C 1
ATOM 746 O O . LYS A 1 99 ? -18.632 6.090 5.041 1.00 83.31 99 LYS A O 1
ATOM 751 N N . PHE A 1 100 ? -17.240 6.171 6.802 1.00 77.25 100 PHE A N 1
ATOM 752 C CA . PHE A 1 100 ? -18.023 5.300 7.671 1.00 77.25 100 PHE A CA 1
ATOM 753 C C . PHE A 1 100 ? -18.719 6.123 8.753 1.00 77.25 100 PHE A C 1
ATOM 755 O O . PHE A 1 100 ? -18.086 6.669 9.650 1.00 77.25 100 PHE A O 1
ATOM 762 N N . ASN A 1 101 ? -20.050 6.183 8.684 1.00 69.06 101 ASN A N 1
ATOM 763 C CA . ASN A 1 101 ? -20.871 6.845 9.692 1.00 69.06 101 ASN A CA 1
ATOM 764 C C . ASN A 1 101 ? -21.544 5.805 10.598 1.00 69.06 101 ASN A C 1
ATOM 766 O O . ASN A 1 101 ? -22.279 4.940 10.122 1.00 69.06 101 ASN A O 1
ATOM 770 N N . GLY A 1 102 ? -21.334 5.936 11.911 1.00 63.47 102 GLY A N 1
ATOM 771 C CA . GLY A 1 102 ? -21.929 5.080 12.944 1.00 63.47 102 GLY A CA 1
ATOM 772 C C . GLY A 1 102 ? -21.062 3.879 13.353 1.00 63.47 102 GLY A C 1
ATOM 773 O O . GLY A 1 102 ? -20.348 3.292 12.546 1.00 63.47 102 GLY A O 1
ATOM 774 N N . LYS A 1 103 ? -21.139 3.493 14.635 1.00 56.06 103 LYS A N 1
ATOM 775 C CA . LYS A 1 103 ? -20.421 2.342 15.214 1.00 56.06 103 LYS A CA 1
ATOM 776 C C . LYS A 1 103 ? -21.120 1.011 14.897 1.00 56.06 103 LYS A C 1
ATOM 778 O O . LYS A 1 103 ? -21.646 0.366 15.798 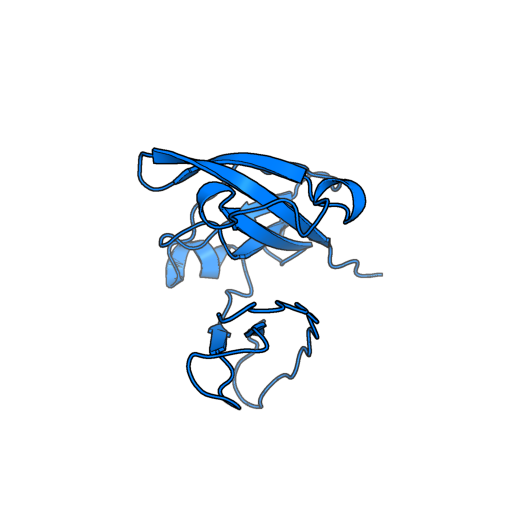1.00 56.06 103 LYS A O 1
ATOM 783 N N . VAL A 1 104 ? -21.199 0.616 13.628 1.00 59.03 104 VAL A N 1
ATOM 784 C CA . VAL A 1 104 ? -21.756 -0.712 13.282 1.00 59.03 104 VAL A CA 1
ATOM 785 C C . VAL A 1 104 ? -20.692 -1.810 13.386 1.00 59.03 104 VAL A C 1
ATOM 787 O O . VAL A 1 104 ? -21.022 -2.960 13.651 1.00 59.03 104 VAL A O 1
ATOM 790 N N . LEU A 1 105 ? -19.420 -1.452 13.216 1.00 64.75 105 LEU A N 1
ATOM 791 C CA . LEU A 1 105 ? -18.292 -2.372 13.145 1.00 64.75 105 LEU A CA 1
ATOM 792 C C . LEU A 1 105 ? -17.176 -1.868 14.066 1.00 64.75 105 LEU A C 1
ATOM 794 O O . LEU A 1 105 ? -16.753 -0.719 13.947 1.00 64.75 105 LEU A O 1
ATOM 798 N N . ASP A 1 106 ? -16.738 -2.715 14.996 1.00 77.50 106 ASP A N 1
ATOM 799 C CA . ASP A 1 106 ? -15.509 -2.493 15.756 1.00 77.50 106 ASP A CA 1
ATOM 800 C C . ASP A 1 106 ? -14.337 -2.953 14.879 1.00 77.50 106 ASP A C 1
ATOM 802 O O . ASP A 1 106 ? -14.174 -4.147 14.613 1.00 77.50 106 ASP A O 1
ATOM 806 N N . TRP A 1 107 ? -13.622 -1.987 14.305 1.00 77.81 107 TRP A N 1
ATOM 807 C CA . TRP A 1 107 ? -12.568 -2.227 13.318 1.00 77.81 107 TRP A CA 1
ATOM 808 C C . TRP A 1 107 ? -11.323 -2.840 13.955 1.00 77.81 107 TRP A C 1
ATOM 810 O O . TRP A 1 107 ? -10.704 -3.717 13.353 1.00 77.81 107 TRP A O 1
ATOM 820 N N . ASP A 1 108 ? -11.022 -2.453 15.193 1.00 77.19 108 ASP A N 1
ATOM 821 C CA . ASP A 1 108 ? -9.879 -2.971 15.938 1.00 77.19 108 ASP A CA 1
ATOM 822 C C . ASP A 1 108 ? -10.091 -4.459 16.258 1.00 77.19 108 ASP A C 1
ATOM 824 O O . ASP A 1 108 ? -9.206 -5.282 16.021 1.00 77.19 108 ASP A O 1
ATOM 828 N N . ILE A 1 109 ? -11.303 -4.845 16.685 1.00 78.12 109 ILE A N 1
ATOM 829 C CA . ILE A 1 109 ? -11.661 -6.262 16.908 1.00 78.12 109 ILE A CA 1
ATOM 830 C C . ILE A 1 109 ? -11.560 -7.088 15.616 1.00 78.12 109 ILE A C 1
ATOM 832 O O . ILE A 1 109 ? -11.240 -8.275 15.660 1.00 78.12 109 ILE A O 1
ATOM 836 N N . GLN A 1 110 ? -11.813 -6.480 14.457 1.00 76.62 110 GLN A N 1
ATOM 837 C CA . GLN A 1 110 ? -11.717 -7.147 13.154 1.00 76.62 110 GLN A CA 1
ATOM 838 C C . GLN A 1 110 ? -10.285 -7.239 12.612 1.00 76.62 110 GLN A C 1
ATOM 840 O O . GLN A 1 110 ? -10.090 -7.742 11.506 1.00 76.62 110 GLN A O 1
ATOM 845 N N . GLY A 1 111 ? -9.287 -6.782 13.374 1.00 78.19 111 GLY A N 1
ATOM 846 C CA . GLY A 1 111 ? -7.884 -6.840 12.976 1.00 78.19 111 GLY A CA 1
ATOM 847 C C . GLY A 1 111 ? -7.489 -5.756 11.976 1.00 78.19 111 GLY A C 1
ATOM 848 O O . GLY A 1 111 ? -6.531 -5.946 11.227 1.00 78.19 111 GLY A O 1
ATOM 849 N N . TYR A 1 112 ? -8.221 -4.639 11.936 1.00 86.00 112 TYR A N 1
ATOM 850 C CA . TYR A 1 112 ? -7.794 -3.462 11.188 1.00 86.00 112 TYR A CA 1
ATOM 851 C C . TYR A 1 112 ? -6.866 -2.592 12.034 1.00 86.00 112 TYR A C 1
ATOM 853 O O . TYR A 1 112 ? -7.021 -2.472 13.245 1.00 86.00 112 TYR A O 1
ATOM 861 N N . THR A 1 113 ? -5.933 -1.926 11.368 1.00 89.69 113 THR A N 1
ATOM 862 C CA . THR A 1 113 ? -5.013 -0.958 11.961 1.00 89.69 113 THR A CA 1
ATOM 863 C C . THR A 1 113 ? -5.301 0.446 11.455 1.00 89.69 113 THR A C 1
ATOM 865 O O . THR A 1 113 ? -5.721 0.643 10.313 1.00 89.69 113 THR A O 1
ATOM 868 N N . SER A 1 114 ? -5.077 1.452 12.298 1.00 91.25 114 SER A N 1
ATOM 869 C CA . SER A 1 114 ? -5.172 2.850 11.874 1.00 91.25 114 SER A CA 1
ATOM 870 C C . SER A 1 114 ? -3.931 3.262 11.090 1.00 91.25 114 SER A C 1
ATOM 872 O O . SER A 1 114 ? -2.811 3.010 11.523 1.00 91.25 114 SER A O 1
ATOM 874 N N . TRP A 1 115 ? -4.136 3.951 9.972 1.00 93.88 115 TRP A N 1
ATOM 875 C CA . TRP A 1 115 ? -3.069 4.513 9.152 1.00 93.88 115 TRP A CA 1
ATOM 876 C C . TRP A 1 115 ? -3.383 5.967 8.820 1.00 93.88 115 TRP A C 1
ATOM 878 O O . TRP A 1 115 ? -4.466 6.265 8.313 1.00 93.88 115 TRP A O 1
ATOM 888 N N . SER A 1 116 ? -2.453 6.868 9.131 1.00 94.94 116 SER A N 1
ATOM 889 C CA . SER A 1 116 ? -2.527 8.277 8.749 1.00 94.94 116 SER A CA 1
ATOM 890 C C . SER A 1 116 ? -1.495 8.527 7.665 1.00 94.94 116 SER A C 1
ATOM 892 O O . SER A 1 116 ? -0.310 8.269 7.875 1.00 94.94 116 SER A O 1
ATOM 894 N N . VAL A 1 117 ? -1.950 8.980 6.502 1.00 94.38 117 VAL A N 1
ATOM 895 C CA . VAL A 1 117 ? -1.093 9.151 5.330 1.00 94.38 117 VAL A CA 1
ATOM 896 C C . VAL A 1 117 ? -1.571 10.323 4.486 1.00 94.38 117 VAL A C 1
ATOM 898 O O . VAL A 1 117 ? -2.771 10.598 4.386 1.00 94.38 117 VAL A O 1
ATOM 901 N N . GLU A 1 118 ? -0.621 11.034 3.887 1.00 93.12 118 GLU A N 1
ATOM 902 C CA . GLU A 1 118 ? -0.906 12.094 2.932 1.00 93.12 118 GLU A CA 1
ATOM 903 C C . GLU A 1 118 ? -1.173 11.499 1.550 1.00 93.12 118 GLU A C 1
ATOM 905 O O . GLU A 1 118 ? -0.324 10.837 0.959 1.00 93.12 118 GLU A O 1
ATOM 910 N N . VAL A 1 119 ? -2.365 11.748 1.016 1.00 89.00 119 VAL A N 1
ATOM 911 C CA . VAL A 1 119 ? -2.751 11.325 -0.331 1.00 89.00 119 VAL A CA 1
ATOM 912 C C . VAL A 1 119 ? -3.129 12.574 -1.107 1.00 89.00 119 VAL A C 1
ATOM 914 O O . VAL A 1 119 ? -4.039 13.298 -0.703 1.00 89.00 119 VAL A O 1
ATOM 917 N N . GLN A 1 1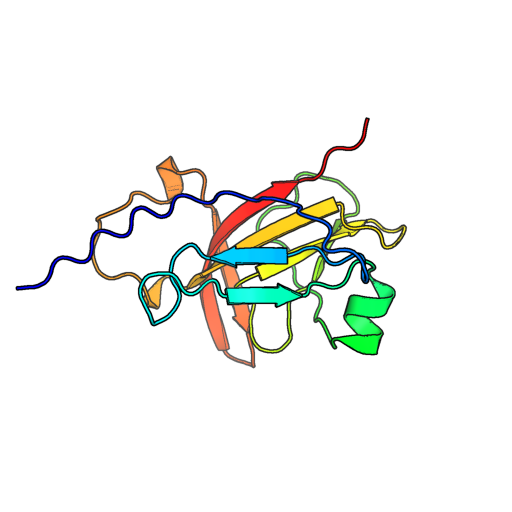20 ? -2.422 12.836 -2.211 1.00 87.38 120 GLN A N 1
ATOM 918 C CA . GLN A 1 120 ? -2.655 14.004 -3.073 1.00 87.38 120 GLN A CA 1
ATOM 919 C C . GLN A 1 120 ? -2.628 15.341 -2.299 1.00 87.38 120 GLN A C 1
ATOM 921 O O . GLN A 1 120 ? -3.483 16.203 -2.499 1.00 87.38 120 GLN A O 1
ATOM 926 N N . GLY A 1 121 ? -1.671 15.508 -1.379 1.00 89.25 121 GLY A N 1
ATOM 927 C CA . GLY A 1 121 ? -1.515 16.740 -0.594 1.00 89.25 121 GLY A CA 1
ATOM 928 C C . GLY A 1 121 ? -2.453 16.869 0.610 1.00 89.25 121 GLY A C 1
ATOM 929 O O . GLY A 1 121 ? -2.482 17.918 1.252 1.00 89.25 121 GLY A O 1
ATOM 930 N N . VAL A 1 122 ? -3.256 15.844 0.918 1.00 91.81 122 VAL A N 1
ATOM 931 C CA . VAL A 1 122 ? -4.210 15.868 2.036 1.00 91.81 122 VAL A CA 1
ATOM 932 C C . VAL A 1 122 ? -3.966 14.686 2.963 1.00 91.81 122 VAL A C 1
ATOM 934 O O . VAL A 1 122 ? -4.097 13.530 2.558 1.00 91.81 122 VAL A O 1
ATOM 937 N N . VAL A 1 123 ? -3.674 14.974 4.232 1.00 94.44 123 VAL A N 1
ATOM 938 C CA . VAL A 1 123 ? -3.585 13.956 5.285 1.00 94.44 123 VAL A CA 1
ATOM 939 C C . VAL A 1 123 ? -4.974 13.390 5.564 1.00 94.44 123 VAL A C 1
ATOM 941 O O . VAL A 1 123 ? -5.917 14.133 5.847 1.00 94.44 123 VAL A O 1
ATOM 944 N N . ARG A 1 124 ? -5.104 12.067 5.481 1.00 93.81 124 ARG A N 1
ATOM 945 C CA . ARG A 1 124 ? -6.349 11.343 5.756 1.00 93.81 124 ARG A CA 1
ATOM 946 C C . ARG A 1 124 ? -6.086 10.144 6.652 1.00 93.81 124 ARG A C 1
ATOM 948 O O . ARG A 1 124 ? -5.004 9.562 6.636 1.00 93.81 124 ARG A O 1
ATOM 955 N N . GLU A 1 125 ? -7.117 9.757 7.397 1.00 93.75 125 GLU A N 1
ATOM 956 C CA . GLU A 1 125 ? -7.088 8.556 8.223 1.00 93.75 125 GLU A CA 1
ATOM 957 C C . GLU A 1 125 ? -7.818 7.394 7.558 1.00 93.75 125 GLU A C 1
ATOM 959 O O . GLU A 1 125 ? -8.943 7.535 7.063 1.00 93.75 125 GLU A O 1
ATOM 964 N N . TYR A 1 126 ? -7.211 6.216 7.646 1.00 91.50 126 TYR A N 1
ATOM 965 C CA . TYR A 1 126 ? -7.731 4.974 7.098 1.00 91.50 126 TYR A CA 1
ATOM 966 C C . TYR A 1 126 ? -7.752 3.869 8.150 1.00 91.50 126 TYR A C 1
ATOM 968 O O . TYR A 1 126 ? -6.879 3.788 9.016 1.00 91.50 126 TYR A O 1
ATOM 976 N N . TRP A 1 127 ? -8.747 2.995 8.042 1.00 90.19 127 TRP A N 1
ATOM 977 C CA . TRP A 1 127 ? -8.672 1.632 8.553 1.00 90.19 127 TRP A CA 1
ATOM 978 C C . TRP A 1 127 ? -7.967 0.775 7.512 1.00 90.19 127 TRP A C 1
ATOM 980 O O . TRP A 1 127 ? -8.331 0.811 6.339 1.00 90.19 127 TRP A O 1
ATOM 990 N N . THR A 1 128 ? -6.970 0.006 7.925 1.00 90.31 128 THR A N 1
ATOM 991 C CA . THR A 1 128 ? -6.151 -0.813 7.027 1.00 90.31 128 THR A CA 1
ATOM 992 C C . THR A 1 128 ? -6.150 -2.262 7.464 1.00 90.31 128 THR A C 1
ATOM 994 O O . THR A 1 128 ? -6.165 -2.550 8.653 1.00 90.31 128 THR A O 1
ATOM 997 N N . THR A 1 129 ? -6.151 -3.180 6.509 1.00 88.56 129 THR A N 1
ATOM 998 C CA . THR A 1 129 ? -5.905 -4.602 6.762 1.00 88.56 129 THR A CA 1
ATOM 999 C C . THR A 1 129 ? -4.967 -5.132 5.691 1.00 88.56 129 THR A C 1
ATOM 1001 O O . THR A 1 129 ? -4.937 -4.610 4.572 1.00 88.56 129 THR A O 1
ATOM 1004 N N . GLN A 1 130 ? -4.168 -6.130 6.048 1.00 86.75 130 GLN A N 1
ATOM 1005 C CA . GLN A 1 130 ? -3.068 -6.620 5.231 1.00 86.75 130 GLN A CA 1
ATOM 1006 C C . GLN A 1 130 ? -3.155 -8.136 5.097 1.00 86.75 130 GLN A C 1
ATOM 1008 O O . GLN A 1 130 ? -3.485 -8.843 6.050 1.00 86.75 130 GLN A O 1
ATOM 1013 N N . GLN A 1 131 ? -2.820 -8.639 3.916 1.00 85.19 131 GLN A N 1
ATOM 1014 C CA . GLN A 1 131 ? -2.645 -10.059 3.658 1.00 85.19 131 GLN A CA 1
ATOM 1015 C C . GLN A 1 131 ? -1.301 -10.270 2.973 1.00 85.19 131 GLN A C 1
ATOM 1017 O O . GLN A 1 131 ? -1.017 -9.642 1.959 1.00 85.19 131 GLN A O 1
ATOM 1022 N N . TYR A 1 132 ? -0.493 -11.175 3.513 1.00 83.69 132 TYR A N 1
ATOM 1023 C CA . TYR A 1 132 ? 0.819 -11.503 2.968 1.00 83.69 132 TYR A CA 1
ATOM 1024 C C . TYR A 1 132 ? 0.764 -12.823 2.202 1.00 83.69 132 TYR A C 1
ATOM 1026 O O . TYR A 1 132 ? 0.141 -13.791 2.650 1.00 83.69 132 TYR A O 1
ATOM 1034 N N . TYR A 1 133 ? 1.413 -12.862 1.043 1.00 80.19 133 TYR A N 1
ATOM 1035 C CA . TYR A 1 133 ? 1.593 -14.070 0.255 1.00 80.19 133 TYR A CA 1
ATOM 1036 C C . TYR A 1 133 ? 2.818 -14.804 0.785 1.00 80.19 133 TYR A C 1
ATOM 1038 O O . TYR A 1 133 ? 3.951 -14.395 0.568 1.00 80.19 133 TYR A O 1
ATOM 1046 N N . MET A 1 134 ? 2.591 -15.898 1.507 1.00 62.66 134 MET A N 1
ATOM 1047 C CA . MET A 1 134 ? 3.683 -16.761 1.945 1.00 62.66 134 MET A CA 1
ATOM 1048 C C . MET A 1 134 ? 3.912 -17.837 0.887 1.00 62.66 134 MET A C 1
ATOM 1050 O O . MET A 1 134 ? 3.076 -18.730 0.725 1.00 62.66 134 MET A O 1
ATOM 1054 N N . SER A 1 135 ? 5.031 -17.753 0.169 1.00 55.25 135 SER A N 1
ATOM 1055 C CA . SER A 1 135 ? 5.539 -18.900 -0.586 1.00 55.25 135 SER A CA 1
ATOM 1056 C C . SER A 1 135 ? 6.336 -19.810 0.358 1.00 55.25 135 SER A C 1
ATOM 1058 O O . SER A 1 135 ? 6.961 -19.335 1.307 1.00 55.25 135 SER A O 1
ATOM 1060 N N . LYS A 1 136 ? 6.213 -21.126 0.166 1.00 42.25 136 LYS A N 1
ATOM 1061 C CA . LYS A 1 136 ? 7.029 -22.133 0.856 1.00 42.25 136 LYS A CA 1
ATOM 1062 C C . LYS A 1 136 ? 8.292 -22.415 0.065 1.00 42.25 136 LYS A C 1
ATOM 1064 O O . LYS A 1 136 ? 8.173 -22.441 -1.180 1.00 42.25 136 LYS A O 1
#

Sequence (136 aa):
MGKIFVLLGLALMACGVLGEPAIVVKFGRGPAIGTSYYFTMPLTLSSAIDDYGWIEYESPVSVLPNIRLYCAPEGVWVCIFYEDNGLPAGLQIAAEKSKFNGKVLDWDIQGYTSWSVEVQGVVREYWTTQQYYMSK

pLDDT: mean 72.57, std 21.54, range [31.23, 94.94]

Foldseek 3Di:
DDDDDPPFPFDQDCDPDPDDRFRWGWGCDDPDHPDTDTDGDDFFQCCCCPVQVWDWDDDLDDPDPAWTWTDGLVDDQKIFIAHPVGGTFWIKGWDFPVVDDDPPDDLVVVVWDWDWDDRPNDTTITTMDMDTDDDD

Nearest PDB structures (foldseek):
  3dns-assembly1_A  TM=3.935E-01  e=8.528E-01  Clostridium acetobutylicum
  5vae-assembly5_E  TM=3.897E-01  e=1.261E+00  Streptococcus gordonii
  6lnw-assembly1_A  TM=3.296E-01  e=1.492E+00  Streptococcus pneumoniae TIGR4
  5vae-assembly5_G  TM=2.697E-01  e=2.207E+00  Streptococcus gordonii